Protein AF-C9JHU6-F1 (afdb_monomer_lite)

pLDDT: mean 89.24, std 8.95, range [55.62, 97.56]

Organism: Homo sapiens (NCBI:txid9606)

InterPro domains:
  IPR019363 Lipid droplet-associated hydrolase [PF10230] (2-129)
  IPR019363 Lipid droplet-associated hydrolase [PTHR13390] (1-129)
  IPR029058 Alpha/Beta hydrolase fold [SSF53474] (2-57)

Structure (mmCIF, N/CA/C/O backbone):
data_AF-C9JHU6-F1
#
_entry.id   AF-C9JHU6-F1
#
loop_
_atom_site.group_PDB
_atom_site.id
_atom_site.type_symbol
_atom_site.label_atom_id
_atom_site.label_alt_id
_atom_site.label_comp_id
_atom_site.label_asym_id
_atom_site.label_entity_id
_atom_site.label_seq_id
_atom_site.pdbx_PDB_ins_code
_atom_site.Cartn_x
_atom_site.Cartn_y
_atom_site.Cartn_z
_atom_site.occupancy
_atom_site.B_iso_or_equiv
_atom_site.auth_seq_id
_atom_site.auth_comp_id
_atom_site.auth_asym_id
_atom_site.auth_atom_id
_atom_site.pdbx_PDB_model_num
ATOM 1 N N . MET A 1 1 ? -23.303 -15.251 9.909 1.00 83.38 1 MET A N 1
ATOM 2 C CA . MET A 1 1 ? -21.842 -15.470 10.054 1.00 83.38 1 MET A CA 1
ATOM 3 C C . MET A 1 1 ? -21.267 -14.389 10.963 1.00 83.38 1 MET A C 1
ATOM 5 O O . MET A 1 1 ? -21.905 -13.355 11.078 1.00 83.38 1 MET A O 1
ATOM 9 N N . LYS A 1 2 ? -20.127 -14.623 11.627 1.00 92.00 2 LYS A N 1
ATOM 10 C CA . LYS A 1 2 ? -19.409 -13.627 12.449 1.00 92.00 2 LYS A CA 1
ATOM 11 C C . LYS A 1 2 ? -18.001 -13.455 11.881 1.00 92.00 2 LYS A C 1
ATOM 13 O O . LYS A 1 2 ? -17.388 -14.465 11.542 1.00 92.00 2 LYS A O 1
ATOM 18 N N . LEU A 1 3 ? -17.511 -12.221 11.777 1.00 95.75 3 LEU A N 1
ATOM 19 C CA . LEU A 1 3 ? -16.239 -11.898 11.125 1.00 95.75 3 LEU A CA 1
ATOM 20 C C . LEU A 1 3 ? -15.254 -11.243 12.104 1.00 95.75 3 LEU A C 1
ATOM 22 O O . LEU A 1 3 ? -15.653 -10.432 12.936 1.00 95.75 3 LEU A O 1
ATOM 26 N N . VAL A 1 4 ? -13.970 -11.576 12.000 1.00 96.25 4 VAL A N 1
ATOM 27 C CA . VAL A 1 4 ? -12.889 -10.896 12.730 1.00 96.25 4 VAL A CA 1
ATOM 28 C C . VAL A 1 4 ? -11.937 -10.303 11.703 1.00 96.25 4 VAL A C 1
ATOM 30 O O . VAL A 1 4 ? -11.469 -11.025 10.825 1.00 96.25 4 VAL A O 1
ATOM 33 N N . LEU A 1 5 ? -11.664 -9.003 11.807 1.00 96.88 5 LEU A N 1
ATOM 34 C CA . LEU A 1 5 ? -10.724 -8.303 10.931 1.00 96.88 5 LEU A CA 1
ATOM 35 C C . LEU A 1 5 ? -9.373 -8.151 11.629 1.00 96.88 5 LEU A C 1
ATOM 37 O O . LEU A 1 5 ? -9.312 -7.788 12.801 1.00 96.88 5 LEU A O 1
ATOM 41 N N . ILE A 1 6 ? -8.284 -8.429 10.917 1.00 97.56 6 ILE A N 1
ATOM 42 C CA . ILE A 1 6 ? -6.922 -8.236 11.420 1.00 97.56 6 ILE A CA 1
ATOM 43 C C . ILE A 1 6 ? -6.151 -7.462 10.357 1.00 97.56 6 ILE A C 1
ATOM 45 O O . ILE A 1 6 ? -5.835 -7.996 9.296 1.00 97.56 6 ILE A O 1
ATOM 49 N N . GLY A 1 7 ? -5.875 -6.193 10.640 1.00 97.50 7 GLY A N 1
ATOM 50 C CA . GLY A 1 7 ? -5.117 -5.310 9.766 1.00 97.50 7 GLY A CA 1
ATOM 51 C C . GLY A 1 7 ? -3.707 -5.117 10.301 1.00 97.50 7 GLY A C 1
ATOM 52 O O . GLY A 1 7 ? -3.544 -4.715 11.444 1.00 97.50 7 GLY A O 1
ATOM 53 N N . HIS A 1 8 ? -2.681 -5.369 9.489 1.00 97.25 8 HIS A N 1
ATOM 54 C CA . HIS A 1 8 ? -1.287 -5.066 9.832 1.00 97.25 8 HIS A CA 1
ATOM 55 C C . HIS A 1 8 ? -0.782 -3.873 9.019 1.00 97.25 8 HIS A C 1
ATOM 57 O O . HIS A 1 8 ? -0.994 -3.841 7.806 1.00 97.25 8 HIS A O 1
ATOM 63 N N . SER A 1 9 ? -0.111 -2.905 9.657 1.00 95.81 9 SER A N 1
ATOM 64 C CA . SER A 1 9 ? 0.396 -1.690 8.997 1.00 95.81 9 SER A CA 1
ATOM 65 C C . SER A 1 9 ? -0.705 -1.009 8.166 1.00 95.81 9 SER A C 1
ATOM 67 O O . SER A 1 9 ? -1.732 -0.635 8.740 1.00 95.81 9 SER A O 1
ATOM 69 N N . ILE A 1 10 ? -0.547 -0.889 6.843 1.00 96.44 10 ILE A N 1
ATOM 70 C CA . ILE A 1 10 ? -1.540 -0.312 5.921 1.00 96.44 10 ILE A CA 1
ATOM 71 C C . ILE A 1 10 ? -2.874 -1.071 5.923 1.00 96.44 10 ILE A C 1
ATOM 73 O O . ILE A 1 10 ? -3.941 -0.475 5.790 1.00 96.44 10 ILE A O 1
ATOM 77 N N . GLY A 1 11 ? -2.850 -2.378 6.202 1.00 97.19 11 GLY A N 1
ATOM 78 C CA . GLY A 1 11 ? -4.060 -3.184 6.351 1.00 97.19 11 GLY A CA 1
ATOM 79 C C . GLY A 1 11 ? -4.956 -2.715 7.501 1.00 97.19 11 GLY A C 1
ATOM 80 O O . GLY A 1 11 ? -6.160 -2.973 7.487 1.00 97.19 11 GLY A O 1
ATOM 81 N N . SER A 1 12 ? -4.405 -1.985 8.478 1.00 97.44 12 SER A N 1
ATOM 82 C CA . SER A 1 12 ? -5.203 -1.341 9.527 1.00 97.44 12 SER A CA 1
ATOM 83 C C . SER A 1 12 ? -6.093 -0.234 8.961 1.00 97.44 12 SER A C 1
ATOM 85 O O . SER A 1 12 ? -7.257 -0.134 9.339 1.00 97.44 12 SER A O 1
ATOM 87 N N . TYR A 1 13 ? -5.583 0.560 8.014 1.00 97.44 13 TYR A N 1
ATOM 88 C CA . TYR A 1 13 ? -6.377 1.576 7.324 1.00 97.44 13 TYR A CA 1
ATOM 89 C C . TYR A 1 13 ? -7.489 0.936 6.496 1.00 97.44 13 TYR A C 1
ATOM 91 O O . TYR A 1 13 ? -8.637 1.364 6.573 1.00 97.44 13 TYR A O 1
ATOM 99 N N . PHE A 1 14 ? -7.188 -0.148 5.774 1.00 96.56 14 PHE A N 1
ATOM 100 C CA . PHE A 1 14 ? -8.210 -0.892 5.032 1.00 96.56 14 PHE A CA 1
ATOM 101 C C . PHE A 1 14 ? -9.282 -1.473 5.953 1.00 96.56 14 PHE A C 1
ATOM 103 O O . PHE A 1 14 ? -10.463 -1.389 5.633 1.00 96.56 14 PHE A O 1
ATOM 110 N N . THR A 1 15 ? -8.893 -1.985 7.123 1.00 97.25 15 THR A N 1
ATOM 111 C CA . THR A 1 15 ? -9.838 -2.474 8.137 1.00 97.25 15 THR A CA 1
ATOM 112 C C . THR A 1 15 ? -10.802 -1.369 8.573 1.00 97.25 15 THR A C 1
ATOM 114 O O . THR A 1 15 ? -12.011 -1.591 8.582 1.00 97.25 15 THR A O 1
ATOM 117 N N . LEU A 1 16 ? -10.298 -0.161 8.854 1.00 96.94 16 LEU A N 1
ATOM 118 C CA . LEU A 1 16 ? -11.144 0.991 9.183 1.00 96.94 16 LEU A CA 1
ATOM 119 C C . LEU A 1 16 ? -12.061 1.387 8.016 1.00 96.94 16 LEU A C 1
ATOM 121 O O . LEU A 1 16 ? -13.250 1.612 8.221 1.00 96.94 16 LEU A O 1
ATOM 125 N N . GLN A 1 17 ? -11.552 1.403 6.781 1.00 96.62 17 GLN A N 1
ATOM 126 C CA . GLN A 1 17 ? -12.373 1.705 5.603 1.00 96.62 17 GLN A CA 1
ATOM 127 C C . GLN A 1 17 ? -13.478 0.666 5.371 1.00 96.62 17 GLN A C 1
ATOM 129 O O . GLN A 1 17 ? -14.573 1.037 4.954 1.00 96.62 17 GLN A O 1
ATOM 134 N N . MET A 1 18 ? -13.226 -0.616 5.649 1.00 95.94 18 MET A N 1
ATOM 135 C CA . MET A 1 18 ? -14.250 -1.661 5.561 1.00 95.94 18 MET A CA 1
ATOM 136 C C . MET A 1 18 ? -15.353 -1.455 6.601 1.00 95.94 18 MET A C 1
ATOM 138 O O . MET A 1 18 ? -16.524 -1.505 6.238 1.00 95.94 18 MET A O 1
ATOM 142 N N . LEU A 1 19 ? -14.982 -1.176 7.856 1.00 95.38 19 LEU A N 1
ATOM 143 C CA . LEU A 1 19 ? -15.938 -0.901 8.936 1.00 95.38 19 LEU A CA 1
ATOM 144 C C . LEU A 1 19 ? -16.822 0.310 8.612 1.00 95.38 19 LEU A C 1
ATOM 146 O O . LEU A 1 19 ? -18.035 0.247 8.767 1.00 95.38 19 LEU A O 1
ATOM 150 N N . LYS A 1 20 ? -16.220 1.375 8.075 1.00 95.44 20 LYS A N 1
ATOM 151 C CA . LYS A 1 20 ? -16.925 2.606 7.709 1.00 95.44 20 LYS A CA 1
ATOM 152 C C . LYS A 1 20 ? -17.857 2.452 6.508 1.00 95.44 20 LYS A C 1
ATOM 154 O O . LYS A 1 20 ? -18.950 3.008 6.491 1.00 95.44 20 LYS A O 1
ATOM 159 N N . ARG A 1 21 ? -17.393 1.786 5.445 1.00 95.62 21 ARG A N 1
ATOM 160 C CA . ARG A 1 21 ? -18.101 1.755 4.150 1.00 95.62 21 ARG A CA 1
ATOM 161 C C . ARG A 1 21 ? -19.152 0.656 4.063 1.00 95.62 21 ARG A C 1
ATOM 163 O O . ARG A 1 21 ? -20.022 0.748 3.205 1.00 95.62 21 ARG A O 1
ATOM 170 N N . VAL A 1 22 ? -19.039 -0.377 4.895 1.00 94.31 22 VAL A N 1
ATOM 171 C CA . VAL A 1 22 ? -19.908 -1.559 4.867 1.00 94.31 22 VAL A CA 1
ATOM 172 C C . VAL A 1 22 ? -20.311 -1.913 6.310 1.00 94.31 22 VAL A C 1
ATOM 174 O O . VAL A 1 22 ? -19.894 -2.952 6.835 1.00 94.31 22 VAL A O 1
ATOM 177 N N . PRO A 1 23 ? -21.077 -1.038 6.993 1.00 89.88 23 PRO A N 1
ATOM 178 C CA . PRO A 1 23 ? -21.451 -1.218 8.399 1.00 89.88 23 PRO A CA 1
ATOM 179 C C . PRO A 1 23 ? -22.316 -2.467 8.648 1.00 89.88 23 PRO A C 1
ATOM 181 O O . PRO A 1 23 ? -22.422 -2.941 9.776 1.00 89.88 23 PRO A O 1
ATOM 184 N N . GLU A 1 24 ? -22.926 -3.035 7.606 1.00 92.75 24 GLU A N 1
ATOM 185 C CA . GLU A 1 24 ? -23.699 -4.275 7.661 1.00 92.75 24 GLU A CA 1
ATOM 186 C C . GLU A 1 24 ? -22.842 -5.546 7.780 1.00 92.75 24 GLU A C 1
ATOM 188 O O . GLU A 1 24 ? -23.380 -6.627 8.052 1.00 92.75 24 GLU A O 1
ATOM 193 N N . LEU A 1 25 ? -21.519 -5.456 7.577 1.00 92.12 25 LEU A N 1
ATOM 194 C CA . LEU A 1 25 ? -20.626 -6.591 7.800 1.00 92.12 25 LEU A CA 1
ATOM 195 C C . LEU A 1 25 ? -20.737 -7.033 9.268 1.00 92.12 25 LEU A C 1
ATOM 197 O O . LEU A 1 25 ? -20.537 -6.221 10.169 1.00 92.12 25 LEU A O 1
ATOM 201 N N . PRO A 1 26 ? -20.975 -8.328 9.552 1.00 93.62 26 PRO A N 1
ATOM 202 C CA . PRO A 1 26 ? -21.121 -8.824 10.917 1.00 93.62 26 PRO A CA 1
ATOM 203 C C . PRO A 1 26 ? -19.752 -8.979 11.608 1.00 93.62 26 PRO A C 1
ATOM 205 O O . PRO A 1 26 ? -19.378 -10.078 12.038 1.00 93.62 26 PRO A O 1
ATOM 208 N N . VAL A 1 27 ? -18.974 -7.892 11.673 1.00 95.12 27 VAL A N 1
ATOM 209 C CA . VAL A 1 27 ? -17.664 -7.827 12.325 1.00 95.12 27 VAL A CA 1
ATOM 210 C C . VAL A 1 27 ? -17.864 -7.790 13.831 1.00 95.12 27 VAL A C 1
ATOM 212 O O . VAL A 1 27 ? -18.497 -6.892 14.371 1.00 95.12 27 VAL A O 1
ATOM 215 N N . ILE A 1 28 ? -17.316 -8.784 14.521 1.00 95.38 28 ILE A N 1
ATOM 216 C CA . ILE A 1 28 ? -17.407 -8.886 15.980 1.00 95.38 28 ILE A CA 1
ATOM 217 C C . ILE A 1 28 ? -16.189 -8.296 16.687 1.00 95.38 28 ILE A C 1
ATOM 219 O O . ILE A 1 28 ? -16.292 -7.952 17.861 1.00 95.38 28 ILE A O 1
ATOM 223 N N . ARG A 1 29 ? -15.033 -8.245 16.010 1.00 94.50 29 ARG A N 1
ATOM 224 C CA . ARG A 1 29 ? -13.773 -7.667 16.503 1.00 94.50 29 ARG A CA 1
ATOM 225 C C . ARG A 1 29 ? -12.900 -7.226 15.334 1.00 94.50 29 ARG A C 1
ATOM 227 O O . ARG A 1 29 ? -12.858 -7.909 14.308 1.00 94.50 29 ARG A O 1
ATOM 234 N N . ALA A 1 30 ? -12.144 -6.155 15.537 1.00 96.31 30 ALA A N 1
ATOM 235 C CA . ALA A 1 30 ? -11.077 -5.729 14.647 1.00 96.31 30 ALA A CA 1
ATOM 236 C C . ALA A 1 30 ? -9.778 -5.538 15.446 1.00 96.31 30 ALA A C 1
ATOM 238 O O . ALA A 1 30 ? -9.785 -4.957 16.527 1.00 96.31 30 ALA A O 1
ATOM 239 N N . PHE A 1 31 ? -8.664 -6.053 14.928 1.00 96.69 31 PHE A N 1
ATOM 240 C CA . PHE A 1 31 ? -7.336 -5.902 15.518 1.00 96.69 31 PHE A CA 1
ATOM 241 C C . PHE A 1 31 ? -6.444 -5.115 14.564 1.00 96.69 31 PHE A C 1
ATOM 243 O O . PHE A 1 31 ? -6.227 -5.533 13.426 1.00 96.69 31 PHE A O 1
ATOM 250 N N . LEU A 1 32 ? -5.920 -3.986 15.040 1.00 97.38 32 LEU A N 1
ATOM 251 C CA . LEU A 1 32 ? -5.007 -3.134 14.285 1.00 97.38 32 LEU A CA 1
ATOM 252 C C . LEU A 1 32 ? -3.579 -3.348 14.798 1.00 97.38 32 LEU A C 1
ATOM 254 O O . LEU A 1 32 ? -3.217 -2.899 15.885 1.00 97.38 32 LEU A O 1
ATOM 258 N N . LEU A 1 33 ? -2.773 -4.074 14.032 1.00 97.31 33 LEU A N 1
ATOM 259 C CA . LEU A 1 33 ? -1.406 -4.441 14.383 1.00 97.31 33 LEU A CA 1
ATOM 260 C C . LEU A 1 33 ? -0.433 -3.423 13.786 1.00 97.31 33 LEU A C 1
ATOM 262 O O . LEU A 1 33 ? -0.298 -3.337 12.565 1.00 97.31 33 LEU A O 1
ATOM 266 N N . PHE A 1 34 ? 0.251 -2.673 14.656 1.00 96.44 34 PHE A N 1
ATOM 267 C CA . PHE A 1 34 ? 1.231 -1.642 14.280 1.00 96.44 34 PHE A CA 1
ATOM 268 C C . PHE A 1 34 ? 0.683 -0.695 13.190 1.00 96.44 34 PHE A C 1
ATOM 270 O O . PHE A 1 34 ? 1.189 -0.676 12.067 1.00 96.44 34 PHE A O 1
ATOM 277 N N . PRO A 1 35 ? -0.411 0.031 13.482 1.00 95.94 35 PRO A N 1
ATOM 278 C CA . PRO A 1 35 ? -1.268 0.631 12.466 1.00 95.94 35 PRO A CA 1
ATOM 279 C C . PRO A 1 35 ? -0.592 1.740 11.660 1.00 95.94 35 PRO A C 1
ATOM 281 O O . PRO A 1 35 ? 0.040 2.641 12.207 1.00 95.94 35 PRO A O 1
ATOM 284 N N . THR A 1 36 ? -0.825 1.729 10.349 1.00 96.31 36 THR A N 1
ATOM 285 C CA . THR A 1 36 ? -0.532 2.847 9.443 1.00 96.31 36 THR A CA 1
ATOM 286 C C . THR A 1 36 ? -1.861 3.447 8.992 1.00 96.31 36 THR A C 1
ATOM 288 O O . THR A 1 36 ? -2.399 3.050 7.966 1.00 96.31 36 THR A O 1
ATOM 291 N N . ILE A 1 37 ? -2.432 4.335 9.812 1.00 97.00 37 ILE A N 1
ATOM 292 C CA . ILE A 1 37 ? -3.795 4.886 9.634 1.00 97.00 37 ILE A CA 1
ATOM 293 C C . ILE A 1 37 ? -3.827 6.406 9.433 1.00 97.00 37 ILE A C 1
ATOM 295 O O . ILE A 1 37 ? -4.890 6.973 9.204 1.00 97.00 37 ILE A O 1
ATOM 299 N N . GLU A 1 38 ? -2.677 7.069 9.524 1.00 96.50 38 GLU A N 1
ATOM 300 C CA . GLU A 1 38 ? -2.532 8.509 9.325 1.00 96.50 38 GLU A CA 1
ATOM 301 C C . GLU A 1 38 ? -1.105 8.858 8.892 1.00 96.50 38 GLU A C 1
ATOM 303 O O . GLU A 1 38 ? -0.178 8.069 9.096 1.00 96.50 38 GLU A O 1
ATOM 308 N N . ARG A 1 39 ? -0.937 10.063 8.331 1.00 96.31 39 ARG A N 1
ATOM 309 C CA . ARG A 1 39 ? 0.350 10.726 8.057 1.00 96.31 39 ARG A CA 1
ATOM 310 C C . ARG A 1 39 ? 1.394 9.824 7.382 1.00 96.31 39 ARG A C 1
ATOM 312 O O . ARG A 1 39 ? 2.592 9.950 7.642 1.00 96.31 39 ARG A O 1
ATOM 319 N N . MET A 1 40 ? 0.963 8.923 6.498 1.00 96.19 40 MET A N 1
ATOM 320 C CA . MET A 1 40 ? 1.832 7.896 5.912 1.00 96.19 40 MET A CA 1
ATOM 321 C C . MET A 1 40 ? 2.999 8.515 5.132 1.00 96.19 40 MET A C 1
ATOM 323 O O . MET A 1 40 ? 4.154 8.120 5.322 1.00 96.19 40 MET A O 1
ATOM 327 N N . SER A 1 41 ? 2.716 9.548 4.335 1.00 95.56 41 SER A N 1
ATOM 328 C CA . SER A 1 41 ? 3.710 10.305 3.564 1.00 95.56 41 SER A CA 1
ATOM 329 C C . SER A 1 41 ? 4.666 11.138 4.426 1.00 95.56 41 SER A C 1
ATOM 331 O O . SER A 1 41 ? 5.774 11.443 3.990 1.00 95.56 41 SER A O 1
ATOM 333 N N . GLU A 1 42 ? 4.300 11.468 5.667 1.00 96.00 42 GLU A N 1
ATOM 334 C CA . GLU A 1 42 ? 5.157 12.237 6.578 1.00 96.00 42 GLU A CA 1
ATOM 335 C C . GLU A 1 42 ? 6.152 11.370 7.358 1.00 96.00 42 GLU A C 1
ATOM 337 O O . GLU A 1 42 ? 7.082 11.912 7.968 1.00 96.00 42 GLU A O 1
ATOM 342 N N . SER A 1 43 ? 5.977 10.045 7.340 1.00 94.19 43 SER A N 1
ATOM 343 C CA . SER A 1 43 ? 6.902 9.094 7.963 1.00 94.19 43 SER A CA 1
ATOM 344 C C . SER A 1 43 ? 8.307 9.175 7.336 1.00 94.19 43 SER A C 1
ATOM 346 O O . SER A 1 43 ? 8.437 9.598 6.184 1.00 94.19 43 SER A O 1
ATOM 348 N N . PRO A 1 44 ? 9.383 8.753 8.034 1.00 94.00 44 PRO A N 1
ATOM 349 C CA . PRO A 1 44 ? 10.741 8.791 7.480 1.00 94.00 44 PRO A CA 1
ATOM 350 C C . PRO A 1 44 ? 10.857 8.111 6.108 1.00 94.00 44 PRO A C 1
ATOM 352 O O . PRO A 1 44 ? 11.435 8.678 5.183 1.00 94.00 44 PRO A O 1
ATOM 355 N N . ASN A 1 45 ? 10.229 6.941 5.954 1.00 91.81 45 ASN A N 1
ATOM 356 C CA . ASN A 1 45 ? 10.180 6.220 4.682 1.00 91.81 45 ASN A CA 1
ATOM 357 C C . ASN A 1 45 ? 9.225 6.891 3.685 1.00 91.81 45 ASN A C 1
ATOM 359 O O . ASN A 1 45 ? 9.549 6.997 2.505 1.00 91.81 45 ASN A O 1
ATOM 363 N N . GLY A 1 46 ? 8.074 7.385 4.153 1.00 92.94 46 GLY A N 1
ATOM 364 C CA . GLY A 1 46 ? 7.083 8.084 3.336 1.00 92.94 46 GLY A CA 1
ATOM 365 C C . GLY A 1 46 ? 7.641 9.332 2.658 1.00 92.94 46 GLY A C 1
ATOM 366 O O . GLY A 1 46 ? 7.391 9.534 1.473 1.00 92.94 46 GLY A O 1
ATOM 367 N N . ARG A 1 47 ? 8.480 10.119 3.340 1.00 94.75 47 ARG A N 1
ATOM 368 C CA . ARG A 1 47 ? 9.101 11.329 2.766 1.00 94.75 47 ARG A CA 1
ATOM 369 C C . ARG A 1 47 ? 10.001 11.029 1.568 1.00 94.75 47 ARG A C 1
ATOM 371 O O . ARG A 1 47 ? 10.119 11.860 0.674 1.00 94.75 47 ARG A O 1
ATOM 378 N N . ILE A 1 48 ? 10.620 9.849 1.551 1.00 93.12 48 ILE A N 1
ATOM 379 C CA . ILE A 1 48 ? 11.483 9.385 0.457 1.00 93.12 48 ILE A CA 1
ATOM 380 C C . ILE A 1 48 ? 10.646 8.684 -0.620 1.00 93.12 48 ILE A C 1
ATOM 382 O O . ILE A 1 48 ? 10.841 8.918 -1.810 1.00 93.12 48 ILE A O 1
ATOM 386 N N . ALA A 1 49 ? 9.690 7.844 -0.219 1.00 92.19 49 ALA A N 1
ATOM 387 C CA . ALA A 1 49 ? 8.874 7.054 -1.133 1.00 92.19 49 ALA A CA 1
ATOM 388 C C . ALA A 1 49 ? 7.842 7.899 -1.896 1.00 92.19 49 ALA A C 1
ATOM 390 O O . ALA A 1 49 ? 7.658 7.700 -3.091 1.00 92.19 49 ALA A O 1
ATOM 391 N N . THR A 1 50 ? 7.200 8.874 -1.250 1.00 93.12 50 THR A N 1
ATOM 392 C CA . THR A 1 50 ? 6.148 9.711 -1.855 1.00 93.12 50 THR A CA 1
ATOM 393 C C . THR A 1 50 ? 6.586 10.383 -3.162 1.00 93.12 50 THR A C 1
ATOM 395 O O . THR A 1 50 ? 5.884 10.213 -4.157 1.00 93.12 50 THR A O 1
ATOM 398 N N . PRO A 1 51 ? 7.728 11.098 -3.253 1.00 90.81 51 PRO A N 1
ATOM 399 C CA . PRO A 1 51 ? 8.143 11.687 -4.527 1.00 90.81 51 PRO A CA 1
ATOM 400 C C . PRO A 1 51 ? 8.430 10.621 -5.597 1.00 90.81 51 PRO A C 1
ATOM 402 O O . PRO A 1 51 ? 8.074 10.813 -6.760 1.00 90.81 51 PRO A O 1
ATOM 405 N N . LEU A 1 52 ? 9.006 9.473 -5.220 1.00 88.12 52 LEU A N 1
ATOM 406 C CA . LEU A 1 52 ? 9.276 8.365 -6.145 1.00 88.12 52 LEU A CA 1
ATOM 407 C C . LEU A 1 52 ? 7.985 7.770 -6.722 1.00 88.12 52 LEU A C 1
ATOM 409 O O . LEU A 1 52 ? 7.881 7.571 -7.932 1.00 88.12 52 LEU A O 1
ATOM 413 N N . LEU A 1 53 ? 6.997 7.525 -5.864 1.00 90.38 53 LEU A N 1
ATOM 414 C CA . LEU A 1 53 ? 5.744 6.862 -6.222 1.00 90.38 53 LEU A CA 1
ATOM 415 C C . LEU A 1 53 ? 4.736 7.811 -6.882 1.00 90.38 53 LEU A C 1
ATOM 417 O O . LEU A 1 53 ? 4.018 7.397 -7.789 1.00 90.38 53 LEU A O 1
ATOM 421 N N . CYS A 1 54 ? 4.689 9.081 -6.470 1.00 88.62 54 CYS A N 1
ATOM 422 C CA . CYS A 1 54 ? 3.709 10.047 -6.966 1.00 88.62 54 CYS A CA 1
ATOM 423 C C . CYS A 1 54 ? 4.233 10.867 -8.151 1.00 88.62 54 CYS A C 1
ATOM 425 O O . CYS A 1 54 ? 3.524 11.025 -9.144 1.00 88.62 54 CYS A O 1
ATOM 427 N N . TRP A 1 55 ? 5.457 11.398 -8.074 1.00 86.62 55 TRP A N 1
ATOM 428 C CA . TRP A 1 55 ? 5.974 12.333 -9.085 1.00 86.62 55 TRP A CA 1
ATOM 429 C C . TRP A 1 55 ? 6.750 11.613 -10.182 1.00 86.62 55 TRP A C 1
ATOM 431 O O . TRP A 1 55 ? 6.549 11.870 -11.368 1.00 86.62 55 TRP A O 1
ATOM 441 N N . PHE A 1 56 ? 7.596 10.656 -9.800 1.00 85.75 56 PHE A N 1
ATOM 442 C CA . PHE A 1 56 ? 8.442 9.920 -10.740 1.00 85.75 56 PHE A CA 1
ATOM 443 C C . PHE A 1 56 ? 7.790 8.648 -11.298 1.00 85.75 56 PHE A C 1
ATOM 445 O O . PHE A 1 56 ? 8.440 7.892 -12.019 1.00 85.75 56 PHE A O 1
ATOM 452 N N . ARG A 1 57 ? 6.489 8.432 -11.061 1.00 81.94 57 ARG A N 1
ATOM 453 C CA . ARG A 1 57 ? 5.750 7.243 -11.521 1.00 81.94 57 ARG A CA 1
ATOM 454 C C . ARG A 1 57 ? 5.918 6.963 -13.014 1.00 81.94 57 ARG A C 1
ATOM 456 O O . ARG A 1 57 ? 6.197 5.835 -13.408 1.00 81.94 57 ARG A O 1
ATOM 463 N N . TYR A 1 58 ? 5.761 7.986 -13.854 1.00 84.06 58 TYR A N 1
ATOM 464 C CA . TYR A 1 58 ? 5.895 7.824 -15.305 1.00 84.06 58 TYR A CA 1
ATOM 465 C C . TYR A 1 58 ? 7.337 7.538 -15.721 1.00 84.06 58 TYR A C 1
ATOM 467 O O . TYR A 1 58 ? 7.558 6.765 -16.647 1.00 84.06 58 TYR A O 1
ATOM 475 N N . VAL A 1 59 ? 8.317 8.100 -15.009 1.00 87.31 59 VAL A N 1
ATOM 476 C CA . VAL A 1 59 ? 9.736 7.803 -15.234 1.00 87.31 59 VAL A CA 1
ATOM 477 C C . VAL A 1 59 ? 10.024 6.342 -14.891 1.00 87.31 59 VAL A C 1
ATOM 479 O O . VAL A 1 59 ? 10.642 5.648 -15.694 1.00 87.31 59 VAL A O 1
ATOM 482 N N . LEU A 1 60 ? 9.517 5.839 -13.760 1.00 82.38 60 LEU A N 1
ATOM 483 C CA . LEU A 1 60 ? 9.623 4.425 -13.382 1.00 82.38 60 LEU A CA 1
ATOM 484 C C . LEU A 1 60 ? 8.955 3.509 -14.414 1.00 82.38 60 LEU A C 1
ATOM 486 O O . LEU A 1 60 ? 9.522 2.485 -14.787 1.00 82.38 60 LEU A O 1
ATOM 490 N N . TYR A 1 61 ? 7.787 3.897 -14.928 1.00 85.38 61 TYR A N 1
ATOM 491 C CA . TYR A 1 61 ? 7.093 3.126 -15.957 1.00 85.38 61 TYR A CA 1
ATOM 492 C C . TYR A 1 61 ? 7.869 3.080 -17.277 1.00 85.38 61 TYR A C 1
ATOM 494 O O . TYR A 1 61 ? 8.101 2.000 -17.815 1.00 85.38 61 TYR A O 1
ATOM 502 N N . VAL A 1 62 ? 8.303 4.234 -17.793 1.00 89.62 62 VAL A N 1
ATOM 503 C CA . VAL A 1 62 ? 9.038 4.316 -19.064 1.00 89.62 62 VAL A CA 1
ATOM 504 C C . VAL A 1 62 ? 10.370 3.579 -18.962 1.00 89.62 62 VAL A C 1
ATOM 506 O O . VAL A 1 62 ? 10.696 2.785 -19.842 1.00 89.62 62 VAL A O 1
ATOM 509 N N . THR A 1 63 ? 11.121 3.783 -17.879 1.00 87.31 63 THR A N 1
ATOM 510 C CA . THR A 1 63 ? 12.400 3.086 -17.670 1.00 87.31 63 THR A CA 1
ATOM 511 C C . THR A 1 63 ? 12.196 1.584 -17.485 1.00 87.31 63 THR A C 1
ATOM 513 O O . THR A 1 63 ? 12.880 0.801 -18.141 1.00 87.31 63 THR A O 1
ATOM 516 N N . GLY A 1 64 ? 11.209 1.163 -16.688 1.00 87.19 64 GLY A N 1
ATOM 517 C CA . GLY A 1 64 ? 10.839 -0.242 -16.528 1.00 87.19 64 GLY A CA 1
ATOM 518 C C . GLY A 1 64 ? 10.450 -0.891 -17.854 1.00 87.19 64 GLY A C 1
ATOM 519 O O . GLY A 1 64 ? 10.934 -1.970 -18.176 1.00 87.19 64 GLY A O 1
ATOM 520 N N . TYR A 1 65 ? 9.648 -0.217 -18.678 1.00 89.06 65 TYR A N 1
ATOM 521 C CA . TYR A 1 65 ? 9.261 -0.718 -19.994 1.00 89.06 65 TYR A CA 1
ATOM 522 C C . TYR A 1 65 ? 10.459 -0.862 -20.936 1.00 89.06 65 TYR A C 1
ATOM 524 O O . TYR A 1 65 ? 10.643 -1.919 -21.536 1.00 89.06 65 TYR A O 1
ATOM 532 N N . LEU A 1 66 ? 11.296 0.173 -21.050 1.00 90.62 66 LEU A N 1
ATOM 533 C CA . LEU A 1 66 ? 12.450 0.170 -21.952 1.00 90.62 66 LEU A CA 1
ATOM 534 C C . LEU A 1 66 ? 13.520 -0.845 -21.543 1.00 90.62 66 LEU A C 1
ATOM 536 O O . LEU A 1 66 ? 14.156 -1.426 -22.415 1.00 90.62 66 LEU A O 1
ATOM 540 N N . LEU A 1 67 ? 13.715 -1.072 -20.242 1.00 88.56 67 LEU A N 1
ATOM 541 C CA . LEU A 1 67 ? 14.737 -1.989 -19.735 1.00 88.56 67 LEU A CA 1
ATOM 542 C C . LEU A 1 67 ? 14.234 -3.431 -19.630 1.00 88.56 67 LEU A C 1
ATOM 544 O O . LEU A 1 67 ? 14.938 -4.358 -20.023 1.00 88.56 67 LEU A O 1
ATOM 548 N N . LEU A 1 68 ? 13.023 -3.645 -19.107 1.00 86.75 68 LEU A N 1
ATOM 549 C CA . LEU A 1 68 ? 12.520 -4.986 -18.796 1.00 86.75 68 LEU A CA 1
ATOM 550 C C . LEU A 1 68 ? 11.848 -5.650 -19.997 1.00 86.75 68 LEU A C 1
ATOM 552 O O . LEU A 1 68 ? 11.903 -6.872 -20.107 1.00 86.75 68 LEU A O 1
ATOM 556 N N . LYS A 1 69 ? 11.252 -4.897 -20.929 1.00 85.62 69 LYS A N 1
ATOM 557 C CA . LYS A 1 69 ? 10.618 -5.496 -22.113 1.00 85.62 69 LYS A CA 1
ATOM 558 C C . LYS A 1 69 ? 11.605 -6.219 -23.047 1.00 85.62 69 LYS A C 1
ATOM 560 O O . LYS A 1 69 ? 11.284 -7.339 -23.435 1.00 85.62 69 LYS A O 1
ATOM 565 N N . PRO A 1 70 ? 12.778 -5.657 -23.406 1.00 89.06 70 PRO A N 1
ATOM 566 C CA . PRO A 1 70 ? 13.757 -6.371 -24.231 1.00 89.06 70 PRO A CA 1
ATOM 567 C C . PRO A 1 70 ? 14.601 -7.384 -23.440 1.00 89.06 70 PRO A C 1
ATOM 569 O O . PRO A 1 70 ? 15.363 -8.137 -24.040 1.00 89.06 70 PRO A O 1
ATOM 572 N N . CYS A 1 71 ? 14.505 -7.401 -22.106 1.00 85.56 71 CYS A N 1
ATOM 573 C CA . CYS A 1 71 ? 15.315 -8.272 -21.261 1.00 85.56 71 CYS A CA 1
ATOM 574 C C . CYS A 1 71 ? 14.863 -9.745 -21.377 1.00 85.56 71 CYS A C 1
ATOM 576 O O . CYS A 1 71 ? 13.682 -10.030 -21.162 1.00 85.56 71 CYS A O 1
ATOM 578 N N . PRO A 1 72 ? 15.779 -10.691 -21.666 1.00 87.44 72 PRO A N 1
ATOM 579 C CA . PRO A 1 72 ? 15.484 -12.121 -21.676 1.00 87.44 72 PRO A CA 1
ATOM 580 C C . PRO A 1 72 ? 14.908 -12.636 -20.349 1.00 87.44 72 PRO A C 1
ATOM 582 O O . PRO A 1 72 ? 15.404 -12.304 -19.269 1.00 87.44 72 PRO A O 1
ATOM 585 N N . GLU A 1 73 ? 13.933 -13.544 -20.427 1.00 82.88 73 GLU A N 1
ATOM 586 C CA . GLU A 1 73 ? 13.288 -14.152 -19.250 1.00 82.88 73 GLU A CA 1
ATOM 587 C C . GLU A 1 73 ? 14.275 -14.879 -18.324 1.00 82.88 73 GLU A C 1
ATOM 589 O O . GLU A 1 73 ? 14.129 -14.846 -17.104 1.00 82.88 73 GLU A O 1
ATOM 594 N N . THR A 1 74 ? 15.347 -15.461 -18.870 1.00 84.88 74 THR A N 1
ATOM 595 C CA . THR A 1 74 ? 16.413 -16.092 -18.076 1.00 84.88 74 THR A CA 1
ATOM 596 C C . THR A 1 74 ? 17.091 -15.096 -17.133 1.00 84.88 74 THR A C 1
ATOM 598 O O . THR A 1 74 ? 17.389 -15.432 -15.987 1.00 84.88 74 THR A O 1
ATOM 601 N N . ILE A 1 75 ? 17.309 -13.857 -17.589 1.00 85.94 75 ILE A N 1
ATOM 602 C CA . ILE A 1 75 ? 17.937 -12.804 -16.784 1.00 85.94 75 ILE A CA 1
ATOM 603 C C . ILE A 1 75 ? 16.954 -12.305 -15.727 1.00 85.94 75 ILE A C 1
ATOM 605 O O . ILE A 1 75 ? 17.328 -12.193 -14.562 1.00 85.94 75 ILE A O 1
ATOM 609 N N . LYS A 1 76 ? 15.687 -12.078 -16.093 1.00 84.38 76 LYS A N 1
ATOM 610 C CA . LYS A 1 76 ? 14.630 -11.716 -15.133 1.00 84.38 76 LYS A CA 1
ATOM 611 C C . LYS A 1 76 ? 14.489 -12.763 -14.030 1.00 84.38 76 LYS A C 1
ATOM 613 O O . LYS A 1 76 ? 14.516 -12.419 -12.853 1.00 84.38 76 LYS A O 1
ATOM 618 N N . SER A 1 77 ? 14.425 -14.040 -14.402 1.00 83.81 77 SER A N 1
ATOM 619 C CA . SER A 1 77 ? 14.350 -15.165 -13.465 1.00 83.81 77 SER A CA 1
ATOM 620 C C . SER A 1 77 ? 15.571 -15.224 -12.544 1.00 83.81 77 SER A C 1
ATOM 622 O O . SER A 1 77 ? 15.427 -15.411 -11.336 1.00 83.81 77 SER A O 1
ATOM 624 N N . LEU A 1 78 ? 16.776 -14.986 -13.077 1.00 85.50 78 LEU A N 1
ATOM 625 C CA . LEU A 1 78 ? 17.995 -14.909 -12.271 1.00 85.50 78 LEU A CA 1
ATOM 626 C C . LEU A 1 78 ? 17.957 -13.741 -11.273 1.00 85.50 78 LEU A C 1
ATOM 628 O O . LEU A 1 78 ? 18.335 -13.924 -10.116 1.00 85.50 78 LEU A O 1
ATOM 632 N N . LEU A 1 79 ? 17.497 -12.560 -11.700 1.00 85.25 79 LEU A N 1
ATOM 633 C CA . LEU A 1 79 ? 17.357 -11.382 -10.838 1.00 85.25 79 LEU A CA 1
ATOM 634 C C . LEU A 1 79 ? 16.343 -11.625 -9.716 1.00 85.25 79 LEU A C 1
ATOM 636 O O . LEU A 1 79 ? 16.652 -11.349 -8.560 1.00 85.25 79 LEU A O 1
ATOM 640 N N . ILE A 1 80 ? 15.179 -12.197 -10.039 1.00 84.62 80 ILE A N 1
ATOM 641 C CA . ILE A 1 80 ? 14.145 -12.543 -9.053 1.00 84.62 80 ILE A CA 1
ATOM 642 C C . ILE A 1 80 ? 14.700 -13.546 -8.039 1.00 84.62 80 ILE A C 1
ATOM 644 O O . ILE A 1 80 ? 14.605 -13.311 -6.839 1.00 84.62 80 ILE A O 1
ATOM 648 N N . ARG A 1 81 ? 15.348 -14.626 -8.499 1.00 84.06 81 ARG A N 1
ATOM 649 C CA . ARG A 1 81 ? 15.951 -15.640 -7.614 1.00 84.06 81 ARG A CA 1
ATOM 650 C C . ARG A 1 81 ? 16.993 -15.041 -6.676 1.00 84.06 81 ARG A C 1
ATOM 652 O O . ARG A 1 81 ? 16.969 -15.324 -5.484 1.00 84.06 81 ARG A O 1
ATOM 659 N N . ARG A 1 82 ? 17.891 -14.198 -7.197 1.00 84.69 82 ARG A N 1
ATOM 660 C CA . ARG A 1 82 ? 18.888 -13.505 -6.367 1.00 84.69 82 ARG A CA 1
ATOM 661 C C . ARG A 1 82 ? 18.229 -12.562 -5.361 1.00 84.69 82 ARG A C 1
ATOM 663 O O . ARG A 1 82 ? 18.649 -12.533 -4.211 1.00 84.69 82 ARG A O 1
ATOM 670 N N . GLY A 1 83 ? 17.194 -11.828 -5.767 1.00 84.19 83 GLY A N 1
ATOM 671 C CA . GLY A 1 83 ? 16.437 -10.947 -4.874 1.00 84.19 83 GLY A CA 1
ATOM 672 C C . GLY A 1 83 ? 15.771 -11.708 -3.726 1.00 84.19 83 GLY A C 1
ATOM 673 O O . GLY A 1 83 ? 15.947 -11.342 -2.568 1.00 84.19 83 GLY A O 1
ATOM 674 N N . LEU A 1 84 ? 15.083 -12.811 -4.033 1.00 83.12 84 LEU A N 1
ATOM 675 C CA . LEU A 1 84 ? 14.438 -13.670 -3.032 1.00 83.12 84 LEU A CA 1
ATOM 676 C C . LEU A 1 84 ? 15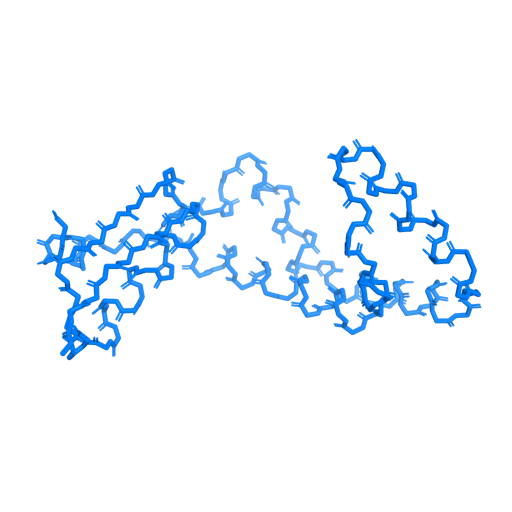.449 -14.273 -2.049 1.00 83.12 84 LEU A C 1
ATOM 678 O O . LEU A 1 84 ? 15.197 -14.281 -0.845 1.00 83.12 84 LEU A O 1
ATOM 682 N N . GLN A 1 85 ? 16.620 -14.698 -2.541 1.00 84.00 85 GLN A N 1
ATOM 683 C CA . GLN A 1 85 ? 17.712 -15.195 -1.698 1.00 84.00 85 GLN A CA 1
ATOM 684 C C . GLN A 1 85 ? 18.213 -14.138 -0.708 1.00 84.00 85 GLN A C 1
ATOM 686 O O . GLN A 1 85 ? 18.408 -14.452 0.461 1.00 84.00 85 GLN A O 1
ATOM 691 N N . VAL A 1 86 ? 18.383 -12.884 -1.141 1.00 85.88 86 VAL A N 1
ATOM 692 C CA . VAL A 1 86 ? 18.780 -11.783 -0.241 1.00 85.88 86 VAL A CA 1
ATOM 693 C C . VAL A 1 86 ? 17.713 -11.523 0.829 1.00 85.88 86 VAL A C 1
ATOM 695 O O . VAL A 1 86 ? 18.045 -11.154 1.952 1.00 85.88 86 VAL A O 1
ATOM 698 N N . MET A 1 87 ? 16.439 -11.745 0.503 1.00 78.25 87 MET A N 1
ATOM 699 C CA . MET A 1 87 ? 15.318 -11.578 1.429 1.00 78.25 87 MET A CA 1
ATOM 700 C C . MET A 1 87 ? 15.081 -12.787 2.352 1.00 78.25 87 MET A C 1
ATOM 702 O O . MET A 1 87 ? 14.156 -12.736 3.158 1.00 78.25 87 MET A O 1
ATOM 706 N N . ASN A 1 88 ? 15.888 -13.856 2.261 1.00 81.69 88 ASN A N 1
ATOM 707 C CA . ASN A 1 88 ? 15.687 -15.129 2.973 1.00 81.69 88 ASN A CA 1
ATOM 708 C C . ASN A 1 88 ? 14.272 -15.716 2.802 1.00 81.69 88 ASN A C 1
ATOM 710 O O . ASN A 1 88 ? 13.763 -16.395 3.692 1.00 81.69 88 ASN A O 1
ATOM 714 N N . LEU A 1 89 ? 13.623 -15.445 1.668 1.00 72.94 89 LEU A N 1
ATOM 715 C CA . LEU A 1 89 ? 12.332 -16.039 1.342 1.00 72.94 89 LEU A CA 1
ATOM 716 C C . LEU A 1 89 ? 12.583 -17.373 0.645 1.00 72.94 89 LEU A C 1
ATOM 718 O O . LEU A 1 89 ? 13.320 -17.436 -0.344 1.00 72.94 89 LEU A O 1
ATOM 722 N N . GLU A 1 90 ? 11.986 -18.446 1.164 1.00 64.12 90 GLU A N 1
ATOM 723 C CA . GLU A 1 90 ? 12.031 -19.742 0.494 1.00 64.12 90 GLU A CA 1
ATOM 724 C C . GLU A 1 90 ? 11.426 -19.605 -0.912 1.00 64.12 90 GLU A C 1
ATOM 726 O O . GLU A 1 90 ? 10.438 -18.901 -1.125 1.00 64.12 90 GLU A O 1
ATOM 731 N N . ASN A 1 91 ? 12.064 -20.248 -1.894 1.00 58.69 91 ASN A N 1
ATOM 732 C CA . ASN A 1 91 ? 11.793 -20.119 -3.334 1.00 58.69 91 ASN A CA 1
ATOM 733 C C . ASN A 1 91 ? 10.402 -20.637 -3.777 1.00 58.69 91 ASN A C 1
ATOM 735 O O . ASN A 1 91 ? 10.219 -20.949 -4.954 1.00 58.69 91 ASN A O 1
ATOM 739 N N . GLU A 1 92 ? 9.425 -20.760 -2.878 1.00 57.75 92 GLU A N 1
ATOM 740 C CA . GLU A 1 92 ? 8.105 -21.319 -3.186 1.00 57.75 92 GLU A CA 1
ATOM 741 C C . GLU A 1 92 ? 7.306 -20.450 -4.165 1.00 57.75 92 GLU A C 1
ATOM 743 O O . GLU A 1 92 ? 6.486 -20.959 -4.927 1.00 57.75 92 GLU A O 1
ATOM 748 N N . PHE A 1 93 ? 7.600 -19.149 -4.225 1.00 55.62 93 PHE A N 1
ATOM 749 C CA . PHE A 1 93 ? 6.957 -18.229 -5.152 1.00 55.62 93 PHE A CA 1
ATOM 750 C C . PHE A 1 93 ? 7.972 -17.704 -6.162 1.00 55.62 93 PHE A C 1
ATOM 752 O O . PHE A 1 93 ? 8.919 -17.005 -5.812 1.00 55.62 93 PHE A O 1
ATOM 759 N N . SER A 1 94 ? 7.755 -18.013 -7.443 1.00 57.84 94 SER A N 1
ATOM 760 C CA . SER A 1 94 ? 8.444 -17.362 -8.559 1.00 57.84 94 SER A CA 1
ATOM 761 C C . SER A 1 94 ? 7.426 -16.508 -9.310 1.00 57.84 94 SER A C 1
ATOM 763 O O . SER A 1 94 ? 6.791 -16.988 -10.251 1.00 57.84 94 SER A O 1
ATOM 765 N N . PRO A 1 95 ? 7.184 -15.255 -8.889 1.00 63.31 95 PRO A N 1
ATOM 766 C CA . PRO A 1 95 ? 6.185 -14.427 -9.531 1.00 63.31 95 PRO A CA 1
ATOM 767 C C . PRO A 1 95 ? 6.862 -13.827 -10.760 1.00 63.31 95 PRO A C 1
ATOM 769 O O . PRO A 1 95 ? 7.464 -12.755 -10.708 1.00 63.31 95 PRO A O 1
ATOM 772 N N . LEU A 1 96 ? 6.811 -14.562 -11.871 1.00 65.19 96 LEU A N 1
ATOM 773 C CA . LEU A 1 96 ? 7.420 -14.153 -13.141 1.00 65.19 96 LEU A CA 1
ATOM 774 C C . LEU A 1 96 ? 6.920 -12.765 -13.589 1.00 65.19 96 LEU A C 1
ATOM 776 O O . LEU A 1 96 ? 7.661 -12.011 -14.213 1.00 65.19 96 LEU A O 1
ATOM 780 N N . ASN A 1 97 ? 5.714 -12.379 -13.159 1.00 72.00 97 ASN A N 1
ATOM 781 C CA . ASN A 1 97 ? 5.084 -11.107 -13.505 1.00 72.00 97 ASN A CA 1
ATOM 782 C C . ASN A 1 97 ? 5.544 -9.919 -12.635 1.00 72.00 97 ASN A C 1
ATOM 784 O O . ASN A 1 97 ? 5.183 -8.787 -12.936 1.00 72.00 97 ASN A O 1
ATOM 788 N N . ILE A 1 98 ? 6.348 -10.110 -11.575 1.00 73.44 98 ILE A N 1
ATOM 789 C CA . ILE A 1 98 ? 6.822 -8.976 -10.743 1.00 73.44 98 ILE A CA 1
ATOM 790 C C . ILE A 1 98 ? 7.617 -7.966 -11.570 1.00 73.44 98 ILE A C 1
ATOM 792 O O . ILE A 1 98 ? 7.518 -6.764 -11.339 1.00 73.44 98 ILE A O 1
ATOM 796 N N . LEU A 1 99 ? 8.399 -8.450 -12.537 1.00 79.38 99 LEU A N 1
ATOM 797 C CA . LEU A 1 99 ? 9.189 -7.604 -13.431 1.00 79.38 99 LEU A CA 1
ATOM 798 C C . LEU A 1 99 ? 8.419 -7.201 -14.695 1.00 79.38 99 LEU A C 1
ATOM 800 O O . LEU A 1 99 ? 9.006 -6.656 -15.631 1.00 79.38 99 LEU A O 1
ATOM 804 N N . GLU A 1 100 ? 7.111 -7.452 -14.746 1.00 84.75 100 GLU A N 1
ATOM 805 C CA . GLU A 1 100 ? 6.279 -6.932 -15.815 1.00 84.75 100 GLU A CA 1
ATOM 806 C C . GLU A 1 100 ? 6.085 -5.416 -15.617 1.00 84.75 100 GLU A C 1
ATOM 808 O O . GLU A 1 100 ? 5.654 -4.982 -14.543 1.00 84.75 100 GLU A O 1
ATOM 813 N N . PRO A 1 101 ? 6.369 -4.579 -16.634 1.00 84.19 101 PRO A N 1
ATOM 814 C CA . PRO A 1 101 ? 6.275 -3.124 -16.503 1.00 84.19 101 PRO A CA 1
ATOM 815 C C . PRO A 1 101 ? 4.907 -2.632 -16.010 1.00 84.19 101 PRO A C 1
ATOM 817 O O . PRO A 1 101 ? 4.836 -1.668 -15.248 1.00 84.19 101 PRO A O 1
ATOM 820 N N . PHE A 1 102 ? 3.824 -3.304 -16.413 1.00 84.56 102 PHE A N 1
ATOM 821 C CA . PHE A 1 102 ? 2.468 -2.979 -15.969 1.00 84.56 102 PHE A CA 1
ATOM 822 C C . PHE A 1 102 ? 2.245 -3.295 -14.487 1.00 84.56 102 PHE A C 1
ATOM 824 O O . PHE A 1 102 ? 1.655 -2.482 -13.776 1.00 84.56 102 PHE A O 1
ATOM 831 N N . CYS A 1 103 ? 2.754 -4.427 -13.992 1.00 86.56 103 CYS A N 1
ATOM 832 C CA . CYS A 1 103 ? 2.681 -4.772 -12.574 1.00 86.56 103 CYS A CA 1
ATOM 833 C C . CYS A 1 103 ? 3.435 -3.752 -11.714 1.00 86.56 103 CYS A C 1
ATOM 835 O O . CYS A 1 103 ? 2.889 -3.272 -10.722 1.00 86.56 103 CYS A O 1
ATOM 837 N N . LEU A 1 104 ? 4.640 -3.351 -12.133 1.00 85.81 104 LEU A N 1
ATOM 838 C CA . LEU A 1 104 ? 5.422 -2.320 -11.443 1.00 85.81 104 LEU A CA 1
ATOM 839 C C . LEU A 1 104 ? 4.710 -0.962 -11.430 1.00 85.81 104 LEU A C 1
ATOM 841 O O . LEU A 1 104 ? 4.677 -0.295 -10.397 1.00 85.81 104 LEU A O 1
ATOM 845 N N . ALA A 1 105 ? 4.104 -0.564 -12.551 1.00 87.69 105 ALA A N 1
ATOM 846 C CA . ALA A 1 105 ? 3.347 0.683 -12.636 1.00 87.69 105 ALA A CA 1
ATOM 847 C C . ALA A 1 105 ? 2.134 0.690 -11.702 1.00 87.69 105 ALA A C 1
ATOM 849 O O . ALA A 1 105 ? 1.896 1.683 -11.015 1.00 87.69 105 ALA A O 1
ATOM 850 N N . ASN A 1 106 ? 1.391 -0.417 -11.656 1.00 90.12 106 ASN A N 1
ATOM 851 C CA . ASN A 1 106 ? 0.225 -0.560 -10.790 1.00 90.12 106 ASN A CA 1
ATOM 852 C C . ASN A 1 106 ? 0.621 -0.589 -9.313 1.00 90.12 106 ASN A C 1
ATOM 854 O O . ASN A 1 106 ? -0.028 0.069 -8.507 1.00 90.12 106 ASN A O 1
ATOM 858 N N . ALA A 1 107 ? 1.710 -1.277 -8.961 1.00 89.88 107 ALA A N 1
ATOM 859 C CA . ALA A 1 107 ? 2.238 -1.281 -7.600 1.00 89.88 107 ALA A CA 1
ATOM 860 C C . ALA A 1 107 ? 2.684 0.124 -7.165 1.00 89.88 107 ALA A C 1
ATOM 862 O O . ALA A 1 107 ? 2.321 0.584 -6.084 1.00 89.88 107 ALA A O 1
ATOM 863 N N . ALA A 1 108 ? 3.413 0.839 -8.030 1.00 91.19 108 ALA A N 1
ATOM 864 C CA . ALA A 1 108 ? 3.825 2.210 -7.750 1.00 91.19 108 ALA A CA 1
ATOM 865 C C . ALA A 1 108 ? 2.623 3.158 -7.637 1.00 91.19 108 ALA A C 1
ATOM 867 O O . ALA A 1 108 ? 2.605 4.037 -6.778 1.00 91.19 108 ALA A O 1
ATOM 868 N N . TYR A 1 109 ? 1.604 2.965 -8.479 1.00 92.56 109 TYR A N 1
ATOM 869 C CA . TYR A 1 109 ? 0.371 3.736 -8.407 1.00 92.56 109 TYR A CA 1
ATOM 870 C C . TYR A 1 109 ? -0.391 3.483 -7.108 1.00 92.56 109 TYR A C 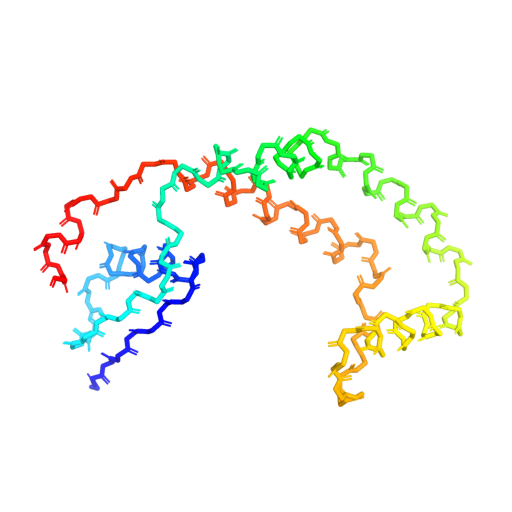1
ATOM 872 O O . TYR A 1 109 ? -0.761 4.451 -6.451 1.00 92.56 109 TYR 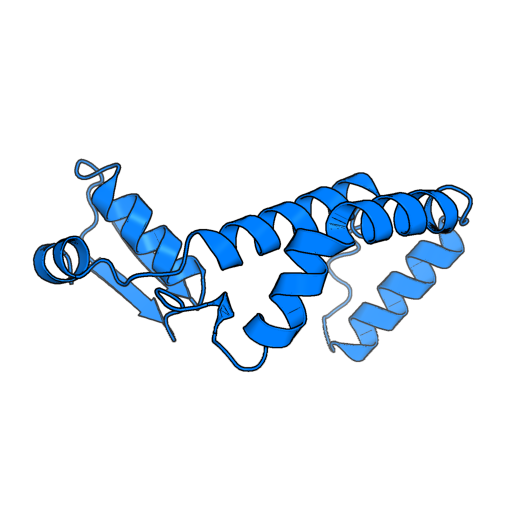A O 1
ATOM 880 N N . LEU A 1 110 ? -0.576 2.218 -6.722 1.00 93.94 110 LEU A N 1
ATOM 881 C CA . LEU A 1 110 ? -1.231 1.838 -5.472 1.00 93.94 110 LEU A CA 1
ATOM 882 C C . LEU A 1 110 ? -0.522 2.472 -4.272 1.00 93.94 110 LEU A C 1
ATOM 884 O O . LEU A 1 110 ? -1.156 3.194 -3.510 1.00 93.94 110 LEU A O 1
ATOM 888 N N . GLY A 1 111 ? 0.800 2.302 -4.165 1.00 93.88 111 GLY A N 1
ATOM 889 C CA . GLY A 1 111 ? 1.574 2.920 -3.087 1.00 93.88 111 GLY A CA 1
ATOM 890 C C . GLY A 1 111 ? 1.494 4.451 -3.108 1.00 93.88 111 GLY A C 1
ATOM 891 O O . GLY A 1 111 ? 1.418 5.087 -2.062 1.00 93.88 111 GLY A O 1
ATOM 892 N N . GLY A 1 112 ? 1.445 5.065 -4.294 1.00 94.62 112 GLY A N 1
ATOM 893 C CA . GLY A 1 112 ? 1.208 6.502 -4.434 1.00 94.62 112 GLY A CA 1
ATOM 894 C C . GLY A 1 112 ? -0.174 6.938 -3.932 1.00 94.62 1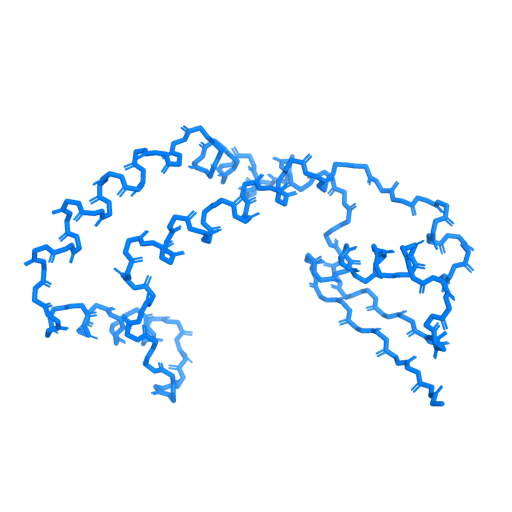12 GLY A C 1
ATOM 895 O O . GLY A 1 112 ? -0.281 7.974 -3.284 1.00 94.62 112 GLY A O 1
ATOM 896 N N . GLN A 1 113 ? -1.231 6.160 -4.188 1.00 94.94 113 GLN A N 1
ATOM 897 C CA . GLN A 1 113 ? -2.568 6.429 -3.641 1.00 94.94 113 GLN A CA 1
ATOM 898 C C . GLN A 1 113 ? -2.577 6.308 -2.116 1.00 94.94 113 GLN A C 1
ATOM 900 O O . GLN A 1 113 ? -3.054 7.220 -1.448 1.00 94.94 113 GLN A O 1
ATOM 905 N N . GLU A 1 114 ? -1.973 5.259 -1.557 1.00 95.62 114 GLU A N 1
ATOM 906 C CA . GLU A 1 114 ? -1.871 5.069 -0.104 1.00 95.62 114 GLU A CA 1
ATOM 907 C C . GLU A 1 114 ? -1.191 6.269 0.579 1.00 95.62 114 GLU A C 1
ATOM 909 O O . GLU A 1 114 ? -1.714 6.808 1.555 1.00 95.62 114 GLU A O 1
ATOM 914 N N . MET A 1 115 ? -0.085 6.774 0.016 1.00 95.38 115 MET A N 1
ATOM 915 C CA . MET A 1 115 ? 0.616 7.958 0.540 1.00 95.38 115 MET A CA 1
ATOM 916 C C . MET A 1 115 ? -0.250 9.228 0.552 1.00 95.38 115 MET A C 1
ATOM 918 O O . MET A 1 115 ? -0.032 10.110 1.389 1.00 95.38 115 MET A O 1
ATOM 922 N N . MET A 1 116 ? -1.202 9.334 -0.379 1.00 95.12 116 MET A N 1
ATOM 923 C CA . MET A 1 116 ? -2.073 10.500 -0.551 1.00 95.12 116 MET A CA 1
ATOM 924 C C . MET A 1 116 ? -3.399 10.386 0.208 1.00 95.12 116 MET A C 1
ATOM 926 O O . MET A 1 116 ? -3.968 11.412 0.574 1.00 95.12 116 MET A O 1
ATOM 930 N N . GLU A 1 117 ? -3.901 9.173 0.445 1.00 95.62 117 GLU A N 1
ATOM 931 C CA . GLU A 1 117 ? -5.177 8.932 1.131 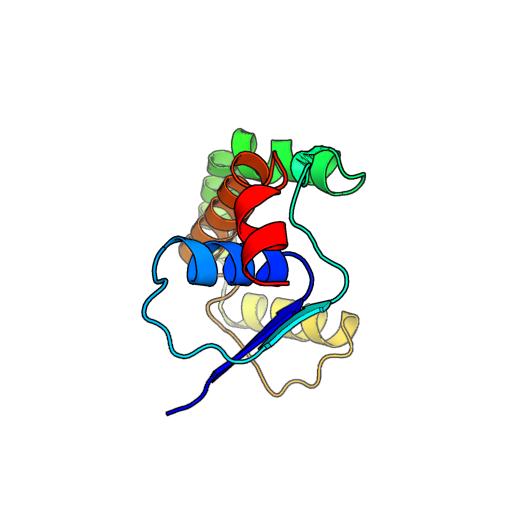1.00 95.62 117 GLU A CA 1
ATOM 932 C C . GLU A 1 117 ? -5.013 8.739 2.644 1.00 95.62 117 GLU A C 1
ATOM 934 O O . GLU A 1 117 ? -5.869 9.161 3.430 1.00 95.62 117 GLU A O 1
ATOM 939 N N . VAL A 1 118 ? -3.900 8.145 3.085 1.00 96.94 118 VAL A N 1
ATOM 940 C CA . VAL A 1 118 ? -3.633 7.860 4.502 1.00 96.94 118 VAL A CA 1
ATOM 941 C C . VAL A 1 118 ? -3.013 9.085 5.174 1.00 96.94 118 VAL A C 1
ATOM 943 O O . VAL A 1 118 ? -1.836 9.121 5.537 1.00 96.94 118 VAL A O 1
ATOM 946 N N . VAL A 1 119 ? -3.831 10.131 5.311 1.00 96.25 119 VAL A N 1
ATOM 947 C CA . VAL A 1 119 ? -3.410 11.441 5.830 1.00 96.25 119 VAL A CA 1
ATOM 948 C C . VAL A 1 119 ? -3.941 11.681 7.236 1.00 96.25 119 VAL A C 1
ATOM 950 O O . VAL A 1 119 ? -3.149 11.896 8.150 1.00 96.25 119 VAL A O 1
ATOM 953 N N . LYS A 1 120 ? -5.263 11.631 7.426 1.00 96.69 120 LYS A N 1
ATOM 954 C CA . LYS A 1 120 ? -5.913 11.884 8.718 1.00 96.69 120 LYS A CA 1
ATOM 955 C C . LYS A 1 120 ? -6.453 10.594 9.313 1.00 96.69 120 LYS 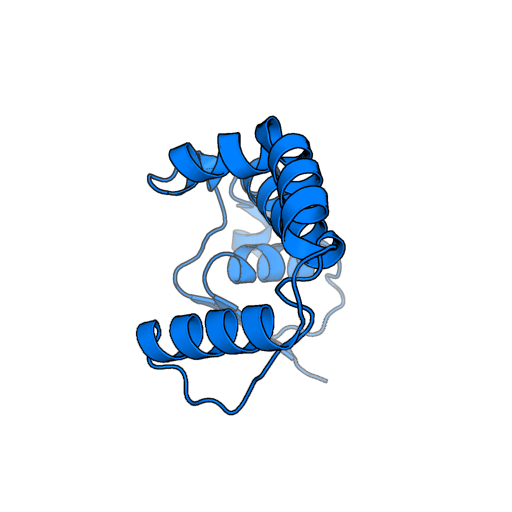A C 1
ATOM 957 O O . LYS A 1 120 ? -7.015 9.774 8.589 1.00 96.69 120 LYS A O 1
ATOM 962 N N . ARG A 1 121 ? -6.331 10.468 10.632 1.00 95.75 121 ARG A N 1
ATOM 963 C CA . ARG A 1 121 ? -6.924 9.372 11.391 1.00 95.75 121 ARG A CA 1
ATOM 964 C C . ARG A 1 121 ? -8.449 9.486 11.416 1.00 95.75 121 ARG A C 1
ATOM 966 O O . ARG A 1 121 ? -8.991 10.572 11.611 1.00 95.75 121 ARG A O 1
ATOM 973 N N . ASP A 1 122 ? -9.128 8.359 11.234 1.00 95.31 122 ASP A N 1
ATOM 974 C CA . ASP A 1 122 ? -10.590 8.271 11.292 1.00 95.31 122 ASP A CA 1
ATOM 975 C C . ASP A 1 122 ? -11.061 8.062 12.740 1.00 95.31 122 ASP A C 1
ATOM 977 O O . ASP A 1 122 ? -11.344 6.945 13.173 1.00 95.31 122 ASP A O 1
ATOM 981 N N . ASP A 1 123 ? -11.071 9.148 13.516 1.00 96.44 123 ASP A N 1
ATOM 982 C CA . ASP A 1 123 ? -11.426 9.120 14.942 1.00 96.44 123 ASP A CA 1
ATOM 983 C C . ASP A 1 123 ? -12.864 8.647 15.196 1.00 96.44 123 ASP A C 1
ATOM 985 O O . ASP A 1 123 ? -13.137 8.019 16.219 1.00 96.44 123 ASP A O 1
ATOM 989 N N . GLU A 1 124 ? -13.777 8.937 14.268 1.00 95.88 124 GLU A N 1
ATOM 990 C CA . GLU A 1 124 ? -15.191 8.569 14.362 1.00 95.88 124 GLU A CA 1
ATOM 991 C C . GLU A 1 124 ? -15.359 7.050 14.286 1.00 95.88 124 GLU A C 1
ATOM 993 O O . GLU A 1 124 ? -15.901 6.444 15.210 1.00 95.88 124 GLU A O 1
ATOM 998 N N . THR A 1 125 ? -14.804 6.427 13.241 1.00 94.06 125 THR A N 1
ATOM 999 C CA . THR A 1 125 ? -14.897 4.974 13.029 1.00 94.06 125 THR A CA 1
ATOM 1000 C C . THR A 1 125 ? -14.181 4.204 14.136 1.00 94.06 125 THR A C 1
ATOM 1002 O O . THR A 1 125 ? -14.662 3.165 14.585 1.00 94.06 125 THR A O 1
ATOM 1005 N N . ILE A 1 126 ? -13.032 4.711 14.603 1.00 94.88 126 ILE A N 1
ATOM 1006 C CA . ILE A 1 126 ? -12.305 4.099 15.721 1.00 94.88 126 ILE A CA 1
ATOM 1007 C C . ILE A 1 126 ? -13.182 4.113 16.971 1.00 94.88 126 ILE A C 1
ATOM 1009 O O . ILE A 1 126 ? -13.376 3.067 17.569 1.00 94.88 126 ILE A O 1
ATOM 1013 N N . LYS A 1 127 ? -13.758 5.263 17.336 1.00 94.75 127 LYS A N 1
ATOM 1014 C CA . LYS A 1 127 ? -14.597 5.381 18.535 1.00 94.75 127 LYS A CA 1
ATOM 1015 C C . LYS A 1 127 ? -15.853 4.504 18.479 1.00 94.75 127 LYS A C 1
ATOM 1017 O O . LYS A 1 127 ? -16.342 4.081 19.523 1.00 94.75 127 LYS A O 1
ATOM 1022 N N . GLU A 1 128 ? -16.407 4.291 17.291 1.00 92.19 128 GLU A N 1
ATOM 1023 C CA . GLU A 1 128 ? -17.614 3.486 17.101 1.00 92.19 128 GLU A CA 1
ATOM 1024 C C . GLU A 1 128 ? -17.346 1.974 17.183 1.00 92.19 128 GLU A C 1
ATOM 1026 O O . GLU A 1 128 ? -18.167 1.237 17.732 1.00 92.19 128 GLU A O 1
ATOM 1031 N N . HIS A 1 129 ? -16.205 1.504 16.666 1.00 88.81 129 HIS A N 1
ATOM 1032 C CA . HIS A 1 129 ? -15.970 0.073 16.429 1.00 88.81 129 HIS A CA 1
ATOM 1033 C C . HIS A 1 129 ? -14.797 -0.556 17.200 1.00 88.81 129 HIS A C 1
ATOM 1035 O O . HIS A 1 129 ? -14.663 -1.785 17.166 1.00 88.81 129 HIS A O 1
ATOM 1041 N N . LEU A 1 130 ? -13.943 0.236 17.857 1.00 87.00 130 LEU A N 1
ATOM 1042 C CA . LEU A 1 130 ? -12.738 -0.216 18.570 1.00 87.00 130 LEU A CA 1
ATOM 1043 C C . LEU A 1 130 ? -12.694 0.314 20.006 1.00 87.00 130 LEU A C 1
ATOM 1045 O O . LEU A 1 130 ? -12.387 -0.512 20.895 1.00 87.00 130 LEU A O 1
#

Secondary structure (DSSP, 8-state):
--EEEEEETHHHHHHHHHHHH-TTS-EEEEEEES---S-GGGSHHHHHHHIIIIISHHHHHHHHHHHHSSS-HHHHHHHHHHHHHHTT--TT---GGGG-HHHHHHHHHHHHHHHHH--S--HHHHHHH-

Sequence (130 aa):
MKLVLIGHSIGSYFTLQMLKRVPELPVIRAFLLFPTIERMSESPNGRIATPLLCWFRYVLYVTGYLLLKPCPETIKSLLIRRGLQVMNLENEFSPLNILEPFCLANAAYLGGQEMMEVVKRDDETIKEHL

Radius of gyration: 18.4 Å; chains: 1; bounding box: 43×34×43 Å

Foldseek 3Di:
DEDEAEAEADRLLVVLVCCVVPVVHNYPYYHYHPYLQAQQLVDPVNVVLQCCLPVCLVVLLVCLCVPLVVDDLVVLQVVQVVVCVVVVHDPPDDPSCCSPSVVSSVVSNVVNVSSVVRHDHPPPSVVVHD